Protein AF-A0A803XRF0-F1 (afdb_monomer_lite)

Structure (mmCIF, N/CA/C/O backbone):
data_AF-A0A803XRF0-F1
#
_entry.id   AF-A0A803XRF0-F1
#
loop_
_atom_site.group_PDB
_atom_site.id
_atom_site.type_symbol
_atom_site.label_atom_id
_atom_site.label_alt_id
_atom_site.label_comp_id
_atom_site.label_asym_id
_atom_site.label_entity_id
_atom_site.label_seq_id
_atom_site.pdbx_PDB_ins_code
_atom_site.Cartn_x
_atom_site.Cartn_y
_atom_site.Cartn_z
_atom_site.occupancy
_atom_site.B_iso_or_equiv
_atom_site.auth_seq_id
_atom_site.auth_comp_id
_atom_site.auth_asym_id
_atom_site.auth_atom_id
_atom_site.pdbx_PDB_model_num
ATOM 1 N N . MET A 1 1 ? 24.626 1.993 6.931 1.00 59.84 1 MET A N 1
ATOM 2 C CA . MET A 1 1 ? 24.807 1.815 5.471 1.00 59.84 1 MET A CA 1
ATOM 3 C C . MET A 1 1 ? 24.420 0.411 4.999 1.00 59.84 1 MET A C 1
ATOM 5 O O . MET A 1 1 ? 25.156 -0.245 4.274 1.00 59.84 1 MET A O 1
ATOM 9 N N . ALA A 1 2 ? 23.224 -0.029 5.378 1.00 56.50 2 ALA A N 1
ATOM 10 C CA . ALA A 1 2 ? 22.502 -1.132 4.747 1.00 56.50 2 ALA A CA 1
ATOM 11 C C . ALA A 1 2 ? 21.071 -0.619 4.525 1.00 56.50 2 ALA A C 1
ATOM 13 O O . ALA A 1 2 ? 20.128 -1.063 5.160 1.00 56.50 2 ALA A O 1
ATOM 14 N N . GLU A 1 3 ? 20.946 0.450 3.735 1.00 53.19 3 GLU A N 1
ATOM 15 C CA . GLU A 1 3 ? 19.750 1.314 3.724 1.00 53.19 3 GLU A CA 1
ATOM 16 C C . GLU A 1 3 ? 19.033 1.337 2.372 1.00 53.19 3 GLU A C 1
ATOM 18 O O . GLU A 1 3 ? 17.870 1.716 2.307 1.00 53.19 3 GLU A O 1
ATOM 23 N N . ALA A 1 4 ? 19.659 0.854 1.296 1.00 63.44 4 ALA A N 1
ATOM 24 C CA . ALA A 1 4 ? 19.026 0.864 -0.022 1.00 63.44 4 ALA A CA 1
ATOM 25 C C . ALA A 1 4 ? 17.803 -0.072 -0.096 1.00 63.44 4 ALA A C 1
ATOM 27 O O . ALA A 1 4 ? 16.791 0.281 -0.691 1.00 63.44 4 ALA A O 1
ATOM 28 N N . HIS A 1 5 ? 17.862 -1.243 0.551 1.00 59.44 5 HIS A N 1
ATOM 29 C CA . HIS A 1 5 ? 16.754 -2.205 0.554 1.00 59.44 5 HIS A CA 1
ATOM 30 C C . HIS A 1 5 ? 15.624 -1.837 1.522 1.00 59.44 5 HIS A C 1
ATOM 32 O O . HIS A 1 5 ? 14.478 -2.188 1.263 1.00 59.44 5 HIS A O 1
ATOM 38 N N . GLN A 1 6 ? 15.930 -1.121 2.609 1.00 63.72 6 GLN A N 1
ATOM 39 C CA . GLN A 1 6 ? 14.925 -0.698 3.590 1.00 63.72 6 GLN A CA 1
ATOM 40 C C . GLN A 1 6 ? 14.224 0.606 3.175 1.00 63.72 6 GLN A C 1
ATOM 42 O O . GLN A 1 6 ? 13.061 0.825 3.504 1.00 63.72 6 GLN A O 1
ATOM 47 N N . ALA A 1 7 ? 14.903 1.461 2.402 1.00 72.50 7 ALA A N 1
ATOM 48 C CA . ALA A 1 7 ? 14.326 2.695 1.874 1.00 72.50 7 ALA A CA 1
ATOM 49 C C . ALA A 1 7 ? 13.334 2.461 0.720 1.00 72.50 7 ALA A C 1
ATOM 51 O O . ALA A 1 7 ? 12.528 3.340 0.415 1.00 72.50 7 ALA A O 1
ATOM 52 N N . VAL A 1 8 ? 13.370 1.288 0.076 1.00 75.62 8 VAL A N 1
ATOM 53 C CA . VAL A 1 8 ? 12.529 0.975 -1.086 1.00 75.62 8 VAL A CA 1
ATOM 54 C C . VAL A 1 8 ? 11.475 -0.067 -0.712 1.00 75.62 8 VAL A C 1
ATOM 56 O O . VAL A 1 8 ? 11.690 -1.274 -0.782 1.00 75.62 8 VAL A O 1
ATOM 59 N N . ALA A 1 9 ? 10.299 0.423 -0.320 1.00 82.62 9 ALA A N 1
ATOM 60 C CA . ALA A 1 9 ? 9.139 -0.400 0.034 1.00 82.62 9 ALA A CA 1
ATOM 61 C C . ALA A 1 9 ? 8.363 -0.919 -1.196 1.00 82.62 9 ALA A C 1
ATOM 63 O O . ALA A 1 9 ? 7.817 -2.025 -1.172 1.00 82.62 9 ALA A O 1
ATOM 64 N N . PHE A 1 10 ? 8.337 -0.128 -2.273 1.00 88.81 10 PHE A N 1
ATOM 65 C CA . PHE A 1 10 ? 7.647 -0.430 -3.526 1.00 88.81 10 PHE A CA 1
ATOM 66 C C . PHE A 1 10 ? 8.589 -0.170 -4.697 1.00 88.81 10 PHE A C 1
ATOM 68 O O . PHE A 1 10 ? 9.225 0.881 -4.763 1.00 88.81 10 PHE A O 1
ATOM 75 N N . GLN A 1 11 ? 8.648 -1.109 -5.631 1.00 9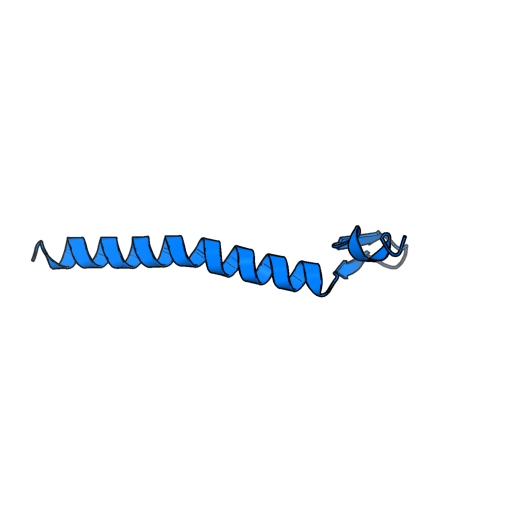0.00 11 GLN A N 1
ATOM 76 C CA . GLN A 1 11 ? 9.380 -0.984 -6.879 1.00 90.00 11 GLN A CA 1
ATOM 77 C C . GLN A 1 11 ? 8.437 -1.306 -8.035 1.00 90.00 11 GLN A C 1
ATOM 79 O O . GLN A 1 11 ? 7.754 -2.329 -8.046 1.00 90.00 11 GLN A O 1
ATOM 84 N N . PHE A 1 12 ? 8.411 -0.396 -8.999 1.00 91.00 12 PHE A N 1
ATOM 85 C CA . PHE A 1 12 ? 7.627 -0.490 -10.218 1.00 91.00 12 PHE A CA 1
ATOM 86 C C . PHE A 1 12 ? 8.590 -0.403 -11.393 1.00 91.00 12 PHE A C 1
ATOM 88 O O . PHE A 1 12 ? 9.418 0.509 -11.445 1.00 91.00 12 PHE A O 1
ATOM 95 N N . THR A 1 13 ? 8.528 -1.349 -12.320 1.00 91.38 13 THR A N 1
ATOM 96 C CA . THR A 1 13 ? 9.395 -1.359 -13.499 1.00 91.38 13 THR A CA 1
ATOM 97 C C . THR A 1 13 ? 8.582 -1.732 -14.725 1.00 91.38 13 THR A C 1
ATOM 99 O O . THR A 1 13 ? 7.867 -2.727 -14.726 1.00 91.38 13 THR A O 1
ATOM 102 N N . VAL A 1 14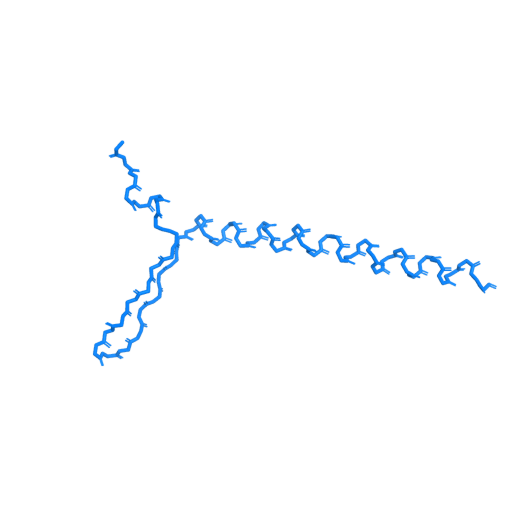 ? 8.684 -0.918 -15.774 1.00 91.62 14 VAL A N 1
ATOM 103 C CA . VAL A 1 1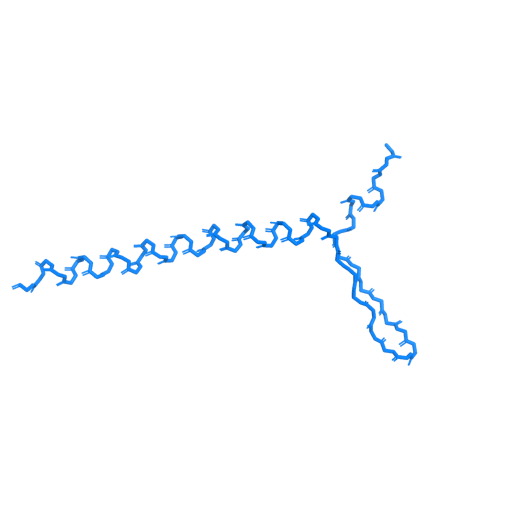4 ? 8.072 -1.218 -17.072 1.00 91.62 14 VAL A CA 1
ATOM 104 C C . VAL A 1 14 ? 9.131 -1.875 -17.938 1.00 91.62 14 VAL A C 1
ATOM 106 O O . VAL A 1 14 ? 10.195 -1.296 -18.162 1.00 91.62 14 VAL A O 1
ATOM 109 N N . THR A 1 15 ? 8.846 -3.083 -18.405 1.00 91.38 15 THR A N 1
ATOM 110 C CA . THR A 1 15 ? 9.670 -3.815 -19.361 1.00 91.38 15 THR A CA 1
ATOM 111 C C . THR A 1 15 ? 8.959 -3.859 -20.716 1.00 91.38 15 THR A C 1
ATOM 113 O O . THR A 1 15 ? 7.741 -3.692 -20.781 1.00 91.38 15 THR A O 1
ATOM 116 N N . PRO A 1 16 ? 9.684 -4.084 -21.824 1.00 88.88 16 PRO A N 1
ATOM 117 C CA . PRO A 1 16 ? 9.056 -4.272 -23.134 1.00 88.88 16 PRO A CA 1
ATOM 118 C C . PRO A 1 16 ? 7.998 -5.389 -23.144 1.00 88.88 16 PRO A C 1
ATOM 120 O O . PRO A 1 16 ? 7.024 -5.299 -23.886 1.00 88.88 16 PRO A O 1
ATOM 123 N N . ASP A 1 17 ? 8.166 -6.392 -22.278 1.00 90.75 17 ASP A N 1
ATOM 124 C CA . ASP A 1 17 ? 7.264 -7.537 -22.136 1.00 90.75 17 ASP A CA 1
ATOM 125 C C . ASP A 1 17 ? 6.119 -7.301 -21.130 1.00 90.75 17 ASP A C 1
ATOM 127 O O . ASP A 1 17 ? 5.224 -8.140 -21.012 1.00 90.75 17 ASP A O 1
ATOM 131 N N . GLY A 1 18 ? 6.117 -6.185 -20.386 1.00 90.25 18 GLY A N 1
ATOM 132 C CA . GLY A 1 18 ? 5.049 -5.875 -19.435 1.00 90.25 18 GLY A CA 1
ATOM 133 C C . GLY A 1 18 ? 5.451 -5.008 -18.240 1.00 90.25 18 GLY A C 1
ATOM 134 O O . GLY A 1 18 ? 6.197 -4.039 -18.350 1.00 90.25 18 GLY A O 1
ATOM 135 N N . ILE A 1 19 ? 4.873 -5.315 -17.076 1.00 90.38 19 ILE A N 1
ATOM 136 C CA . ILE A 1 19 ? 5.051 -4.554 -15.833 1.00 90.38 19 ILE A CA 1
ATOM 137 C C . ILE A 1 19 ? 5.533 -5.509 -14.742 1.00 90.38 19 ILE A C 1
ATOM 139 O O . ILE A 1 19 ? 4.862 -6.498 -14.450 1.00 90.38 19 ILE A O 1
ATOM 143 N N . ASP A 1 20 ? 6.659 -5.182 -14.112 1.00 89.25 20 ASP A N 1
ATOM 144 C CA . ASP A 1 20 ? 7.158 -5.843 -12.908 1.00 89.25 20 ASP A CA 1
ATOM 145 C C . ASP A 1 20 ? 6.849 -4.990 -11.670 1.00 89.25 20 ASP A C 1
ATOM 147 O O . ASP A 1 20 ? 7.160 -3.795 -11.594 1.00 89.25 20 ASP A O 1
ATOM 151 N N . LEU A 1 21 ? 6.201 -5.626 -10.697 1.00 88.31 21 LEU A N 1
ATOM 152 C CA . LEU A 1 21 ? 5.775 -5.035 -9.438 1.00 88.31 21 LEU A CA 1
ATOM 153 C C . LEU A 1 21 ? 6.424 -5.809 -8.304 1.00 88.31 21 LEU A C 1
ATOM 155 O O . LEU A 1 21 ? 6.102 -6.973 -8.063 1.00 88.31 21 LEU A O 1
ATOM 159 N N . ARG A 1 22 ? 7.296 -5.140 -7.554 1.00 88.00 22 ARG A N 1
ATOM 160 C CA . ARG A 1 22 ? 7.976 -5.741 -6.410 1.00 88.00 22 ARG A CA 1
ATOM 161 C C . ARG A 1 22 ? 7.653 -4.948 -5.156 1.00 88.00 22 ARG A C 1
ATOM 163 O O . ARG A 1 22 ? 7.762 -3.725 -5.115 1.00 88.00 22 ARG A O 1
ATOM 170 N N . MET A 1 23 ? 7.245 -5.661 -4.116 1.00 86.75 23 MET A N 1
ATOM 171 C CA . MET A 1 23 ? 6.929 -5.096 -2.808 1.00 86.75 23 MET A CA 1
ATOM 172 C C . MET A 1 23 ? 7.738 -5.793 -1.730 1.00 86.75 23 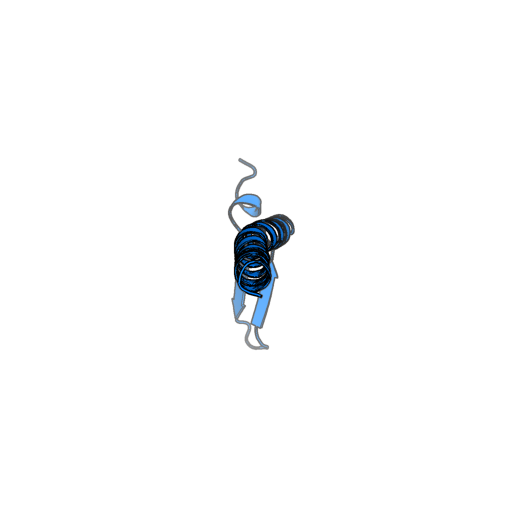MET A C 1
ATOM 174 O O . MET A 1 23 ? 7.909 -7.013 -1.759 1.00 86.75 23 MET A O 1
ATOM 178 N N . SER A 1 24 ? 8.208 -5.018 -0.756 1.00 87.31 24 SER A N 1
ATOM 179 C CA . SER A 1 24 ? 8.895 -5.582 0.399 1.00 87.31 24 SER A CA 1
ATOM 180 C C . SER A 1 24 ? 7.900 -6.187 1.397 1.00 87.31 24 SER A C 1
ATOM 182 O O . SER A 1 24 ? 6.741 -5.774 1.511 1.00 87.31 24 SER A O 1
ATOM 184 N N . HIS A 1 25 ? 8.366 -7.163 2.177 1.00 87.56 25 HIS A N 1
ATOM 185 C CA . HIS A 1 25 ? 7.585 -7.740 3.277 1.00 87.56 25 HIS A CA 1
ATOM 186 C C . HIS A 1 25 ? 7.199 -6.683 4.322 1.00 87.56 25 HIS A C 1
ATOM 188 O O . HIS A 1 25 ? 6.120 -6.738 4.915 1.00 87.56 25 HIS A O 1
ATOM 194 N N . GLU A 1 26 ? 8.062 -5.689 4.526 1.00 88.00 26 GLU A N 1
ATOM 195 C CA . GLU A 1 26 ? 7.804 -4.561 5.417 1.00 88.00 26 GLU A CA 1
ATOM 196 C C . GLU A 1 26 ? 6.648 -3.697 4.893 1.00 88.00 26 GLU A C 1
ATOM 198 O O . GLU A 1 26 ? 5.761 -3.338 5.669 1.00 88.00 26 GLU A O 1
ATOM 203 N N . ALA A 1 27 ? 6.591 -3.446 3.579 1.00 87.62 27 ALA A N 1
ATOM 204 C CA . ALA A 1 27 ? 5.497 -2.719 2.939 1.00 87.62 27 ALA A CA 1
ATOM 205 C C . ALA A 1 27 ? 4.150 -3.431 3.134 1.00 87.62 27 ALA A C 1
ATOM 207 O O . ALA A 1 27 ? 3.164 -2.805 3.529 1.00 87.62 27 ALA A O 1
ATOM 208 N N . LEU A 1 28 ? 4.118 -4.756 2.943 1.00 90.12 28 LEU A N 1
ATOM 209 C CA . LEU A 1 28 ? 2.923 -5.573 3.185 1.00 90.12 28 LEU A CA 1
ATOM 210 C C . LEU A 1 28 ? 2.464 -5.493 4.644 1.00 90.12 28 LEU A C 1
ATOM 212 O O . LEU A 1 28 ? 1.279 -5.291 4.918 1.00 90.12 28 LEU A O 1
ATOM 216 N N . LYS A 1 29 ? 3.403 -5.597 5.591 1.00 90.69 29 LYS A N 1
ATOM 217 C CA . LYS A 1 29 ? 3.106 -5.488 7.024 1.00 90.69 29 LYS A CA 1
ATOM 218 C C . LYS A 1 29 ? 2.508 -4.123 7.370 1.00 90.69 29 LYS A C 1
ATOM 220 O O . LYS A 1 29 ? 1.532 -4.060 8.114 1.00 90.69 29 LYS A O 1
ATOM 225 N N . GLN A 1 30 ? 3.054 -3.040 6.820 1.00 90.00 30 GLN A N 1
ATOM 226 C CA . GLN A 1 30 ? 2.551 -1.684 7.057 1.00 90.00 30 GLN A CA 1
ATOM 227 C C . GLN A 1 30 ? 1.166 -1.457 6.440 1.00 90.00 30 GLN A C 1
ATOM 229 O O . GLN A 1 30 ? 0.288 -0.891 7.096 1.00 90.00 30 GLN A O 1
ATOM 234 N N . ILE A 1 31 ? 0.916 -1.952 5.224 1.00 91.94 31 ILE A N 1
ATOM 235 C CA . ILE A 1 31 ? -0.421 -1.915 4.609 1.00 91.94 31 ILE A CA 1
ATOM 236 C C . ILE A 1 31 ? -1.428 -2.675 5.475 1.00 91.94 31 ILE A C 1
ATOM 238 O O . ILE A 1 31 ? -2.504 -2.158 5.771 1.00 91.94 31 ILE A O 1
ATOM 242 N N . TYR A 1 32 ? -1.075 -3.872 5.944 1.00 92.12 32 TYR A N 1
ATOM 243 C CA . TYR A 1 32 ? -1.960 -4.659 6.798 1.00 92.12 32 TYR A CA 1
ATOM 244 C C . TYR A 1 32 ? -2.288 -3.930 8.108 1.00 92.12 32 TYR A C 1
ATOM 246 O O . TYR A 1 32 ? -3.460 -3.752 8.448 1.00 92.12 32 TYR A O 1
ATOM 254 N N . LEU A 1 33 ? -1.268 -3.447 8.823 1.00 93.44 33 LEU A N 1
ATOM 255 C CA . LEU A 1 33 ? -1.453 -2.745 10.094 1.00 93.44 33 LEU A CA 1
ATOM 256 C C . LEU A 1 33 ? -2.270 -1.457 9.920 1.00 93.44 33 LEU A C 1
ATOM 258 O O . LEU A 1 33 ? -3.226 -1.226 10.664 1.00 93.44 33 LEU A O 1
ATOM 262 N N . SER A 1 34 ? -1.950 -0.641 8.913 1.00 91.25 34 SER A N 1
ATOM 263 C CA . SER A 1 34 ? -2.698 0.589 8.613 1.00 91.25 34 SER A CA 1
ATOM 264 C C . SER A 1 34 ? -4.156 0.308 8.222 1.00 91.25 34 SER A C 1
ATOM 266 O O . SER A 1 34 ? -5.064 1.031 8.655 1.00 91.25 34 SER A O 1
ATOM 268 N N . GLY A 1 35 ? -4.407 -0.782 7.491 1.00 92.94 35 GLY A N 1
ATOM 269 C CA . GLY A 1 35 ? -5.744 -1.268 7.162 1.00 92.94 35 GLY A CA 1
ATOM 270 C C . GLY A 1 35 ? -6.538 -1.640 8.412 1.00 92.94 35 GLY A C 1
ATOM 271 O O . GLY A 1 35 ? -7.608 -1.079 8.656 1.00 92.94 35 GLY A O 1
ATOM 272 N N . VAL A 1 36 ? -5.989 -2.510 9.262 1.00 93.38 36 VAL A N 1
ATOM 273 C CA . VAL A 1 36 ? -6.624 -2.929 10.523 1.00 93.38 36 VAL A CA 1
ATOM 274 C C . VAL A 1 36 ? -6.953 -1.724 11.410 1.00 93.38 36 VAL A C 1
ATOM 276 O O . VAL A 1 36 ? -8.074 -1.611 11.914 1.00 93.38 36 VAL A O 1
ATOM 279 N N . HIS A 1 37 ? -6.024 -0.777 11.564 1.00 90.25 37 HIS A N 1
ATOM 280 C CA . HIS A 1 37 ? -6.257 0.433 12.357 1.00 90.25 37 HIS A CA 1
ATOM 281 C C . HIS A 1 37 ? -7.385 1.307 11.796 1.00 90.25 37 HIS A C 1
ATOM 283 O O . HIS A 1 37 ? -8.224 1.805 12.555 1.00 90.25 37 HIS A O 1
ATOM 289 N N . SER A 1 38 ? -7.438 1.467 10.474 1.00 88.56 38 SER A N 1
ATOM 290 C CA . SER A 1 38 ? -8.477 2.250 9.800 1.00 88.56 38 SER A CA 1
ATOM 291 C C . SER A 1 38 ? -9.857 1.602 9.937 1.00 88.56 38 SER A C 1
ATOM 293 O O . SER A 1 38 ? -10.852 2.283 10.202 1.00 88.56 38 SER A O 1
ATOM 295 N N . TRP A 1 39 ? -9.925 0.275 9.827 1.00 88.38 39 TRP A N 1
ATOM 296 C CA . TRP A 1 39 ? -11.169 -0.479 9.964 1.00 88.38 39 TRP A CA 1
ATOM 297 C C . TRP A 1 39 ? -11.658 -0.554 11.408 1.00 88.38 39 TRP A C 1
ATOM 299 O O . TRP A 1 39 ? -12.863 -0.464 11.637 1.00 88.38 39 TRP A O 1
ATOM 309 N N . LYS A 1 40 ? -10.761 -0.602 12.400 1.00 86.25 40 LYS A N 1
ATOM 310 C CA . LYS A 1 40 ? -11.129 -0.579 13.826 1.00 86.25 40 LYS A CA 1
ATOM 311 C C . LYS A 1 40 ? -12.005 0.629 14.176 1.00 86.25 40 LYS A C 1
ATOM 313 O O . LYS A 1 40 ? -13.031 0.474 14.837 1.00 86.25 40 LYS A O 1
ATOM 318 N N . LYS A 1 41 ? -11.657 1.823 13.682 1.00 79.50 41 LYS A N 1
ATOM 319 C CA . LYS A 1 41 ? -12.465 3.041 13.891 1.00 79.50 41 LYS A CA 1
ATOM 320 C C . LYS A 1 41 ? -13.838 2.947 13.216 1.00 79.50 41 LYS A C 1
ATOM 322 O O . LYS A 1 41 ? -14.837 3.360 13.804 1.00 79.50 41 LYS A O 1
ATOM 327 N N . LYS A 1 42 ? -13.910 2.365 12.013 1.00 81.00 42 LYS A N 1
ATOM 328 C CA . LYS A 1 42 ? -15.181 2.142 11.306 1.00 81.00 42 LYS A CA 1
ATOM 329 C C . LYS A 1 42 ? -16.075 1.140 12.045 1.00 81.00 42 LYS A C 1
ATOM 331 O O . LYS A 1 42 ? -17.250 1.432 12.240 1.00 81.00 42 LYS A O 1
ATOM 336 N N . PHE A 1 43 ? -15.531 0.022 12.529 1.00 81.69 43 PHE A N 1
ATOM 337 C CA . PHE A 1 43 ? -16.287 -0.975 13.299 1.00 81.69 43 PHE A CA 1
ATOM 338 C C . PHE A 1 43 ? -16.880 -0.406 14.590 1.00 81.69 43 PHE A C 1
ATOM 340 O O . PHE A 1 43 ? -18.037 -0.684 14.902 1.00 81.69 43 PHE A O 1
ATOM 347 N N . ILE A 1 44 ? -16.128 0.431 15.312 1.00 79.75 44 ILE A N 1
ATOM 348 C CA . ILE A 1 44 ? -16.642 1.108 16.511 1.00 79.75 44 ILE A CA 1
ATOM 349 C C . ILE A 1 44 ? -17.832 2.001 16.145 1.00 79.75 44 ILE A C 1
ATOM 351 O O . ILE A 1 44 ? -18.866 1.933 16.802 1.00 79.75 44 ILE A O 1
ATOM 355 N N . ARG A 1 45 ? -17.734 2.774 15.058 1.00 72.88 45 ARG A N 1
ATOM 356 C CA . ARG A 1 45 ? -18.826 3.641 14.594 1.00 72.88 45 ARG A CA 1
ATOM 357 C C . ARG A 1 45 ? -20.071 2.849 14.174 1.00 72.88 45 ARG A C 1
ATOM 359 O O . ARG A 1 45 ? -21.175 3.251 14.524 1.00 72.88 45 ARG A O 1
ATOM 366 N N . PHE A 1 46 ? -19.908 1.706 13.505 1.00 75.75 46 PHE A N 1
ATOM 367 C CA . PHE A 1 46 ? -21.028 0.809 13.184 1.00 75.75 46 PHE A CA 1
ATOM 368 C C . PHE A 1 46 ? -21.685 0.209 14.433 1.00 75.75 46 PHE A C 1
ATOM 370 O O . PHE A 1 46 ? -22.910 0.114 14.494 1.00 75.75 46 PHE A O 1
ATOM 377 N N . LYS A 1 47 ? -20.892 -0.172 15.442 1.00 72.56 47 LYS A N 1
ATOM 378 C CA . LYS A 1 47 ? -21.415 -0.710 16.704 1.00 72.56 47 LYS A CA 1
ATOM 379 C C . LYS A 1 47 ? -22.169 0.359 17.499 1.00 72.56 47 LYS A C 1
ATOM 381 O O . LYS A 1 47 ? -23.287 0.104 17.919 1.00 72.56 47 LYS A O 1
ATOM 386 N N . VAL A 1 48 ? -21.602 1.561 17.628 1.00 71.69 48 VAL A N 1
ATOM 387 C CA . VAL A 1 48 ? -22.231 2.697 18.326 1.00 71.69 48 VAL A CA 1
ATOM 388 C C . VAL A 1 48 ? -23.548 3.104 17.665 1.00 71.69 48 VAL A C 1
ATOM 390 O O . VAL A 1 48 ? -24.532 3.302 18.369 1.00 71.69 48 VAL A O 1
ATOM 393 N N . LEU A 1 49 ? -23.603 3.166 16.330 1.00 67.44 49 LEU A N 1
ATOM 394 C CA . LEU A 1 49 ? -24.842 3.491 15.617 1.00 67.44 49 LEU A CA 1
ATOM 395 C C . LEU A 1 49 ? -25.952 2.464 15.910 1.00 67.44 49 LEU A C 1
ATOM 397 O O . LEU A 1 49 ? -27.077 2.851 16.213 1.00 67.44 49 LEU A O 1
ATOM 401 N N . LYS A 1 50 ? -25.622 1.163 15.897 1.00 69.88 50 LYS A N 1
ATOM 402 C CA . LYS A 1 50 ? -26.568 0.099 16.270 1.00 69.88 50 LYS A CA 1
ATOM 403 C C . LYS A 1 50 ? -27.000 0.176 17.737 1.00 69.88 50 LYS A C 1
ATOM 405 O O . LYS A 1 50 ? -28.161 -0.072 18.034 1.00 69.88 50 LYS A O 1
ATOM 410 N N . THR A 1 51 ? -26.094 0.518 18.654 1.00 69.12 51 THR A N 1
ATOM 411 C CA . THR A 1 51 ? -26.423 0.643 20.083 1.00 69.12 51 THR A CA 1
ATOM 412 C C . THR A 1 51 ? -27.340 1.835 20.364 1.00 69.12 51 THR A C 1
ATOM 414 O O . THR A 1 51 ? -28.262 1.696 21.157 1.00 69.12 51 THR A O 1
ATOM 417 N N . ILE A 1 52 ? -27.145 2.975 19.694 1.00 70.44 52 ILE A N 1
ATOM 418 C CA . ILE A 1 52 ? -28.043 4.136 19.829 1.00 70.44 52 ILE A CA 1
ATOM 419 C C . ILE A 1 52 ? -29.440 3.807 19.288 1.00 70.44 52 ILE A C 1
ATOM 421 O O . ILE A 1 52 ? -30.430 4.148 19.926 1.00 70.44 52 ILE A O 1
ATOM 425 N N . GLN A 1 53 ? -29.533 3.098 18.157 1.00 63.50 53 GLN A N 1
ATOM 426 C CA . GLN A 1 53 ? -30.827 2.650 17.628 1.00 63.50 53 GLN A CA 1
ATOM 427 C C . GLN A 1 53 ? -31.548 1.680 18.573 1.00 63.50 53 GLN A C 1
ATOM 429 O O . GLN A 1 53 ? -32.756 1.788 18.728 1.00 63.50 53 GLN A O 1
ATOM 434 N N . ALA A 1 54 ? -30.822 0.781 19.245 1.00 66.25 54 ALA A N 1
ATOM 435 C CA . ALA A 1 54 ? -31.411 -0.169 20.190 1.00 66.25 54 ALA A CA 1
ATOM 436 C C . ALA A 1 54 ? -31.980 0.484 21.465 1.00 66.25 54 ALA A C 1
ATOM 438 O O . ALA A 1 54 ? -32.791 -0.133 22.142 1.00 66.25 54 ALA A O 1
ATOM 439 N N . PHE A 1 55 ? -31.563 1.710 21.800 1.00 64.69 55 PHE A N 1
ATOM 440 C CA . PHE A 1 55 ? -32.050 2.456 22.969 1.00 64.69 55 PHE A CA 1
ATOM 441 C C . PHE A 1 55 ? -33.249 3.376 22.643 1.00 64.69 55 PHE A C 1
ATOM 443 O O . PHE A 1 55 ? -33.744 4.076 23.521 1.00 64.69 55 PHE A O 1
ATOM 450 N N . GLN A 1 56 ? -33.689 3.418 21.378 1.00 56.84 56 GLN A N 1
ATOM 451 C CA . GLN A 1 56 ? -34.831 4.212 20.889 1.00 56.84 56 GLN A CA 1
ATOM 452 C C . GLN A 1 56 ? -36.075 3.344 20.578 1.00 56.84 56 GLN A C 1
ATOM 454 O O . GLN 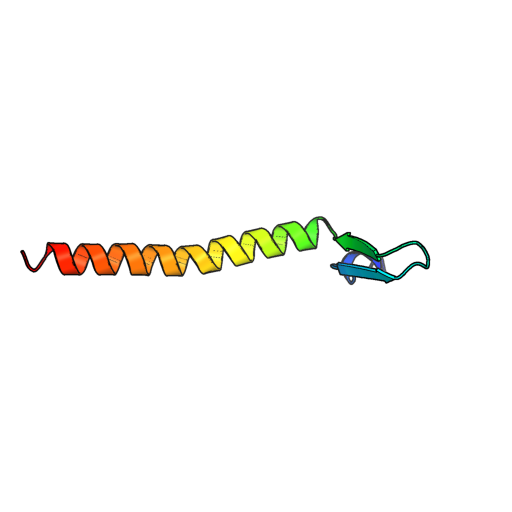A 1 56 ? -37.041 3.852 20.012 1.00 56.84 56 GLN A O 1
ATOM 459 N N . THR A 1 57 ? -36.050 2.059 20.944 1.00 52.97 57 THR A N 1
ATOM 460 C CA . THR A 1 57 ? -37.162 1.083 20.885 1.00 52.97 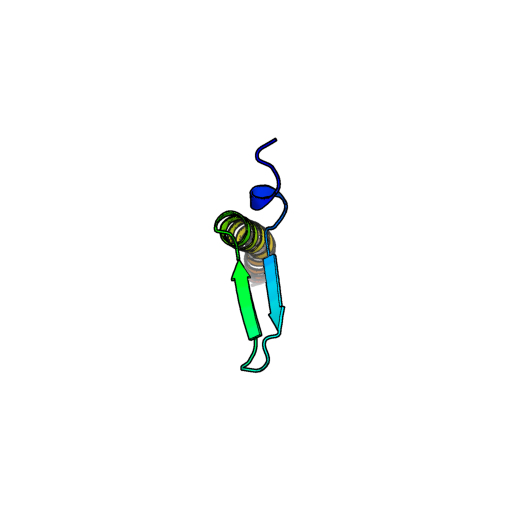57 THR A CA 1
ATOM 461 C C . THR A 1 57 ? -37.493 0.605 22.283 1.00 52.97 57 THR A C 1
ATOM 463 O O . THR A 1 57 ? -38.697 0.442 22.566 1.00 52.97 57 THR A O 1
#

Secondary structure (DSSP, 8-state):
---HHHH-SEEEEEETTEEEEEE-HHHHHHHHHHHHHHHHHHHHHHHHHHHHHHT--

pLDDT: mean 80.16, std 12.21, range [52.97, 93.44]

Organism: Meleagris gallopavo (NCBI:txid9103)

InterPro domains:
  IPR032476 Carnitine O-palmitoyltransferase, N-terminal [PF16484] (1-47)

Foldseek 3Di:
DPPPVVVDQWDWDADPVGIDTDGDPVNVVVVVVVVVVVVVVVVVVVVVVVVVVVVVD

Radius of gyration: 20.38 Å; chains: 1; bounding box: 62×12×46 Å

Sequence (57 aa):
MAEAHQAVAFQFTVTPDGIDLRMSHEALKQIYLSGVHSWKKKFIRFKVLKTIQAFQT